Protein AF-A0A0T8VST0-F1 (afdb_monomer)

InterPro domains:
  IPR000914 Solute-binding protein family 5 domain [PF00496] (2-120)

Secondary structure (DSSP, 8-state):
---TT-TTGGG-------PPP--SS-TTHHHHHHHTTS-S-----TTSTTHHHHHHHTTTT--PPPPPS--------TT----TTSS--SHHHHHHHHHHHH-HHHHHHHHHH--HHHHHHHHH-HHHHTT-HHHH--GGGTTTTS------

Mean predicted aligned error: 8.25 Å

Solvent-accessible surface area (backbone atoms only — not comparable to full-atom values): 10015 Å² total; per-residue (Å²): 101,59,56,87,83,43,95,62,37,89,78,56,85,65,58,71,74,86,88,79,91,79,90,69,85,60,61,62,54,37,46,55,32,29,76,71,64,77,31,96,69,53,67,79,44,60,79,38,94,58,30,68,62,52,46,66,78,39,56,94,72,70,75,83,76,80,84,71,98,76,78,80,84,88,80,82,72,72,83,70,81,82,53,91,91,54,96,54,83,49,69,67,52,47,52,52,50,51,54,48,60,64,33,64,67,53,52,49,51,56,63,68,70,55,61,43,47,67,58,33,20,62,70,57,20,75,93,41,16,78,70,43,58,83,61,58,64,61,76,76,71,50,72,74,70,70,76,69,77,81,84,127

Sequence (152 aa):
MKNPHYYDHAKVSIEHVKLAYFNGSDQELTIRNFESGAYSIAGVYPNSSNFAKTKEKYKDNIVYSLQDKTSWYLNFNVNREACNHTTKTTDEQKKSTETAVLNKNFRQAVNFALDRTAHSAQSNGEEAASKTLRNTLVLLHLSKLETRPLEK

Nearest PDB structures (foldseek):
  8qlg-assembly2_B  TM=8.610E-01  e=4.317E-11  Streptococcus pneumoniae
  8a42-assembly1_A  TM=8.176E-01  e=3.611E-06  Streptococcus pneumoniae
  8qlh-assembly1_A-2  TM=5.145E-01  e=2.510E-06  Streptococcus pneumoniae

Radius of gyration: 23.64 Å; Cα contacts (8 Å, |Δi|>4): 90; chains: 1; bounding box: 60×45×54 Å

Organism: Streptococcus pneumoniae (NCBI:txid1313)

Foldseek 3Di:
DQDPPPPPSVPDPDPDDDDDDDDPPQQCPQVVCVVVVVDPDGDQAPPDPCNVVVCVVCVVPDDDDDADPDADDDDQPLPDDDPPPDPQDDPVSVVVVNVLSPDPVSVVVVVVVDPQLVVQCNGPNNVCSVVNPRRRDDCVVCVVVPPDDDDD

pLDDT: mean 86.44, std 14.28, range [39.47, 97.06]

Structure (mmCIF, N/CA/C/O backbone):
data_AF-A0A0T8VST0-F1
#
_entry.id   AF-A0A0T8VST0-F1
#
loop_
_atom_site.group_PDB
_atom_site.id
_atom_site.type_symbol
_atom_site.label_atom_id
_atom_site.label_alt_id
_atom_site.label_comp_id
_atom_site.label_asym_id
_atom_site.label_entity_id
_atom_site.label_seq_id
_atom_site.pdbx_PDB_ins_code
_atom_site.Cartn_x
_atom_site.Cartn_y
_atom_site.Cartn_z
_atom_site.occupancy
_atom_site.B_iso_or_equiv
_atom_site.auth_seq_id
_atom_site.auth_comp_id
_atom_site.auth_asym_id
_atom_site.auth_atom_id
_atom_site.pdbx_PDB_model_num
ATOM 1 N N . MET A 1 1 ? 20.280 12.875 -7.789 1.00 90.75 1 MET A N 1
ATOM 2 C CA . MET A 1 1 ? 21.469 12.922 -8.666 1.00 90.75 1 MET A CA 1
ATOM 3 C C . MET A 1 1 ? 22.505 11.985 -8.078 1.00 90.75 1 MET A C 1
ATOM 5 O O . MET A 1 1 ? 22.523 11.845 -6.856 1.00 90.75 1 MET A O 1
ATOM 9 N N . LYS A 1 2 ? 23.297 11.315 -8.915 1.00 93.00 2 LYS A N 1
ATOM 10 C CA . LYS A 1 2 ? 24.357 10.401 -8.486 1.00 93.00 2 LYS A CA 1
ATOM 11 C C . LYS A 1 2 ? 25.345 11.111 -7.563 1.00 93.00 2 LYS A C 1
ATOM 13 O O . LYS A 1 2 ? 25.706 12.262 -7.792 1.00 93.00 2 LYS A O 1
ATOM 18 N N . ASN A 1 3 ? 25.748 10.420 -6.501 1.00 95.06 3 ASN A N 1
ATOM 19 C CA . ASN A 1 3 ? 26.740 10.919 -5.558 1.00 95.06 3 ASN A CA 1
ATOM 20 C C . ASN A 1 3 ? 28.149 10.514 -6.038 1.00 95.06 3 ASN A C 1
ATOM 22 O O . ASN A 1 3 ? 28.456 9.319 -5.992 1.00 95.06 3 ASN A O 1
ATOM 26 N N . PRO A 1 4 ? 29.015 11.459 -6.455 1.00 94.25 4 PRO A N 1
ATOM 27 C CA . PRO A 1 4 ? 30.364 11.138 -6.926 1.00 94.25 4 PRO A CA 1
ATOM 28 C C . PRO A 1 4 ? 31.286 10.629 -5.807 1.00 94.25 4 PRO A C 1
ATOM 30 O O . PRO A 1 4 ? 32.271 9.958 -6.086 1.00 94.25 4 PRO A O 1
ATOM 33 N N . HIS A 1 5 ? 30.960 10.904 -4.541 1.00 96.56 5 HIS A N 1
ATOM 34 C CA . HIS A 1 5 ? 31.738 10.467 -3.378 1.00 96.56 5 HIS A CA 1
ATOM 35 C C . HIS A 1 5 ? 31.228 9.156 -2.766 1.00 96.56 5 HIS A C 1
ATOM 37 O O . HIS A 1 5 ? 31.702 8.737 -1.711 1.00 96.56 5 HIS A O 1
ATOM 43 N N . TYR A 1 6 ? 30.246 8.500 -3.390 1.00 96.38 6 TYR A N 1
ATOM 44 C CA . TYR A 1 6 ? 29.810 7.184 -2.940 1.00 96.38 6 TYR A CA 1
ATOM 45 C C . TYR A 1 6 ? 30.929 6.155 -3.164 1.00 96.38 6 TYR A C 1
ATOM 47 O O . TYR A 1 6 ? 31.529 6.101 -4.239 1.00 96.38 6 TYR A O 1
ATOM 55 N N . TYR A 1 7 ? 31.208 5.333 -2.148 1.00 96.06 7 TYR A N 1
ATOM 56 C CA . TYR A 1 7 ? 32.355 4.415 -2.152 1.00 96.06 7 TYR A CA 1
ATOM 57 C C . TYR A 1 7 ? 32.333 3.417 -3.325 1.00 96.06 7 TYR A C 1
ATOM 59 O O . TYR A 1 7 ? 33.390 2.988 -3.771 1.00 96.06 7 TYR A O 1
ATOM 67 N N . ASP A 1 8 ? 31.146 3.094 -3.852 1.00 96.38 8 ASP A N 1
ATOM 68 C CA . ASP A 1 8 ? 30.949 2.196 -5.000 1.00 96.38 8 ASP A CA 1
ATOM 69 C C . ASP A 1 8 ? 30.279 2.911 -6.192 1.00 96.38 8 ASP A C 1
ATOM 71 O O . ASP A 1 8 ? 29.500 2.326 -6.944 1.00 96.38 8 ASP A O 1
ATOM 75 N N . HIS A 1 9 ? 30.532 4.217 -6.367 1.00 93.62 9 HIS A N 1
ATOM 76 C CA . HIS A 1 9 ? 29.909 5.036 -7.421 1.00 93.62 9 HIS A CA 1
ATOM 77 C C . HIS A 1 9 ? 30.141 4.497 -8.843 1.00 93.62 9 HIS A C 1
ATOM 79 O O . HIS A 1 9 ? 29.298 4.715 -9.714 1.00 93.62 9 HIS A O 1
ATOM 85 N N . ALA A 1 10 ? 31.243 3.776 -9.079 1.00 94.00 10 ALA A N 1
ATOM 86 C CA . ALA A 1 10 ? 31.551 3.144 -10.362 1.00 94.00 10 ALA A CA 1
ATOM 87 C C . ALA A 1 10 ? 30.514 2.080 -10.770 1.00 94.00 10 ALA A C 1
ATOM 89 O O . ALA A 1 10 ? 30.317 1.845 -11.959 1.00 94.00 10 ALA A O 1
ATOM 90 N N . LYS A 1 11 ? 29.809 1.474 -9.803 1.00 96.12 11 LYS A N 1
ATOM 91 C CA . LYS A 1 11 ? 28.728 0.507 -10.060 1.00 96.12 11 LYS A CA 1
ATOM 92 C C . LYS A 1 11 ? 27.342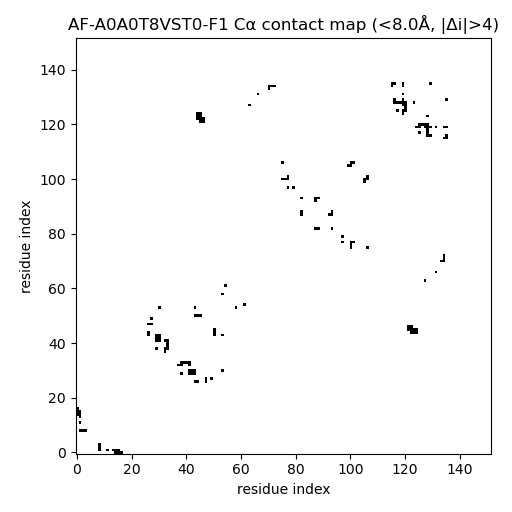 1.142 -10.153 1.00 96.12 11 LYS A C 1
ATOM 94 O O . LYS A 1 11 ? 26.365 0.446 -10.416 1.00 96.12 11 LYS A O 1
ATOM 99 N N . VAL A 1 12 ? 27.229 2.454 -9.953 1.00 95.06 12 VAL A N 1
ATOM 100 C CA . VAL A 1 12 ? 25.959 3.175 -10.080 1.00 95.06 12 VAL A CA 1
ATOM 101 C C . VAL A 1 12 ? 25.814 3.665 -11.520 1.00 95.06 12 VAL A C 1
ATOM 103 O O . VAL A 1 12 ? 26.458 4.633 -11.914 1.00 95.06 12 VAL A O 1
ATOM 106 N N . SER A 1 13 ? 24.959 3.012 -12.310 1.00 95.81 13 SER A N 1
ATOM 107 C CA . SER A 1 13 ? 24.681 3.393 -13.706 1.00 95.81 13 SER A CA 1
ATOM 108 C C . SER A 1 13 ? 23.609 4.480 -13.855 1.00 95.81 13 SER A C 1
ATOM 110 O O . SER A 1 13 ? 23.496 5.094 -14.912 1.00 95.81 13 SER A O 1
ATOM 112 N N . ILE A 1 14 ? 22.815 4.731 -12.809 1.00 94.75 14 ILE A N 1
ATOM 113 C CA . ILE A 1 14 ? 21.733 5.722 -12.825 1.00 94.75 14 ILE A CA 1
ATOM 114 C C . ILE A 1 14 ? 22.277 7.087 -12.396 1.00 94.75 14 ILE A C 1
ATOM 116 O O . ILE A 1 14 ? 22.666 7.281 -11.244 1.00 94.75 14 ILE A O 1
ATOM 120 N N . GLU A 1 15 ? 22.239 8.055 -13.308 1.00 94.75 15 GLU A N 1
ATOM 121 C CA . GLU A 1 15 ? 22.728 9.418 -13.061 1.00 94.75 15 GLU A CA 1
ATOM 122 C C . GLU A 1 15 ? 21.697 10.293 -12.326 1.00 94.75 15 GLU A C 1
ATOM 124 O O . GLU A 1 15 ? 22.015 11.044 -11.394 1.00 94.75 15 GLU A O 1
ATOM 129 N N . HIS A 1 16 ? 20.418 10.162 -12.687 1.00 95.00 16 HIS A N 1
ATOM 130 C CA . HIS A 1 16 ? 19.334 10.957 -12.118 1.00 95.00 16 HIS A CA 1
ATOM 131 C C . HIS A 1 16 ? 18.119 10.094 -11.797 1.00 95.00 16 HIS A C 1
ATOM 133 O O . HIS A 1 16 ? 17.726 9.222 -12.563 1.00 95.00 16 HIS A O 1
ATOM 139 N N . VAL A 1 17 ? 17.492 10.401 -10.664 1.00 95.00 17 VAL A N 1
ATOM 140 C CA . VAL A 1 17 ? 16.187 9.872 -10.276 1.00 95.00 17 VAL A CA 1
ATOM 141 C C . VAL A 1 17 ? 15.279 11.070 -10.066 1.00 95.00 17 VAL A C 1
ATOM 143 O O . VAL A 1 17 ? 15.635 11.992 -9.327 1.00 95.00 17 VAL A O 1
ATOM 146 N N . LYS A 1 18 ? 14.122 11.057 -10.723 1.00 94.50 18 LYS A N 1
ATOM 147 C CA . LYS A 1 18 ? 13.060 12.039 -10.526 1.00 94.50 18 LYS A CA 1
ATOM 148 C C . LYS A 1 18 ? 11.885 11.337 -9.864 1.00 94.50 18 LYS A C 1
ATOM 150 O O . LYS A 1 18 ? 11.340 10.392 -10.422 1.00 94.50 18 LYS A O 1
ATOM 155 N N . LEU A 1 19 ? 11.499 11.814 -8.686 1.00 94.56 19 LEU A N 1
ATOM 156 C CA . LEU A 1 19 ? 10.281 11.372 -8.018 1.00 94.56 19 LEU A CA 1
ATOM 157 C C . LEU A 1 19 ? 9.151 12.317 -8.420 1.00 94.56 19 LEU A C 1
ATOM 159 O O . LEU A 1 19 ? 9.270 13.532 -8.264 1.00 94.56 19 LEU A O 1
ATOM 163 N N . ALA A 1 20 ? 8.080 11.761 -8.977 1.00 93.69 20 ALA A N 1
ATOM 164 C CA . ALA A 1 20 ? 6.874 12.506 -9.302 1.00 93.69 20 ALA A CA 1
ATOM 165 C C . ALA A 1 20 ? 5.847 12.318 -8.184 1.00 93.69 20 ALA A C 1
ATOM 167 O O . ALA A 1 20 ? 5.603 11.197 -7.740 1.00 93.69 20 ALA A O 1
ATOM 168 N N . TYR A 1 21 ? 5.254 13.418 -7.726 1.00 93.75 21 TYR A N 1
ATOM 169 C CA . TYR A 1 21 ? 4.180 13.358 -6.745 1.00 93.75 21 TYR A CA 1
ATOM 170 C C . TYR A 1 21 ? 2.898 12.816 -7.386 1.00 93.75 21 TYR A C 1
ATOM 172 O O . TYR A 1 21 ? 2.508 13.254 -8.469 1.00 93.75 21 TYR A O 1
ATOM 180 N N . PHE A 1 22 ? 2.237 11.893 -6.691 1.00 92.62 22 PHE A N 1
ATOM 181 C CA . PHE A 1 22 ? 0.953 11.331 -7.082 1.00 92.62 22 PHE A CA 1
ATOM 182 C C . PHE A 1 22 ? 0.062 11.170 -5.847 1.00 92.62 22 PHE A C 1
ATOM 184 O O . PHE A 1 22 ? 0.441 10.496 -4.893 1.00 92.62 22 PHE A O 1
ATOM 191 N N . ASN A 1 23 ? -1.115 11.796 -5.861 1.00 92.56 23 ASN A N 1
ATOM 192 C CA . ASN A 1 23 ? -2.063 11.797 -4.740 1.00 92.56 23 ASN A CA 1
ATOM 193 C C . ASN A 1 23 ? -3.196 10.763 -4.882 1.00 92.56 23 ASN A C 1
ATOM 195 O O . ASN A 1 23 ? -4.043 10.679 -3.998 1.00 92.56 23 ASN A O 1
ATOM 199 N N . GLY A 1 24 ? -3.254 10.017 -5.991 1.00 90.56 24 GLY A N 1
ATOM 200 C CA . GLY A 1 24 ? -4.286 9.004 -6.222 1.00 90.56 24 GLY A CA 1
ATOM 201 C C . GLY A 1 24 ? -5.602 9.499 -6.833 1.00 90.56 24 GLY A C 1
ATOM 202 O O . GLY A 1 24 ? -6.466 8.663 -7.080 1.00 90.56 24 GLY A O 1
ATOM 203 N N . SER A 1 25 ? -5.786 10.802 -7.096 1.00 91.50 25 SER A N 1
ATOM 204 C CA . SER A 1 25 ? -7.080 11.317 -7.586 1.00 91.50 25 SER A CA 1
ATOM 205 C C . SER A 1 25 ? -7.372 10.982 -9.053 1.00 91.50 25 SER A C 1
ATOM 207 O O . SER A 1 25 ? -8.532 10.852 -9.425 1.00 91.50 25 SER A O 1
ATOM 209 N N . ASP A 1 26 ? -6.333 10.837 -9.881 1.00 93.25 26 ASP A N 1
ATOM 210 C CA . ASP A 1 26 ? -6.422 10.358 -11.269 1.00 93.25 26 ASP A CA 1
ATOM 211 C C . ASP A 1 26 ? -5.596 9.075 -11.408 1.00 93.25 26 ASP A C 1
ATOM 213 O O . ASP A 1 26 ? -4.391 9.121 -11.649 1.00 93.25 26 ASP A O 1
ATOM 217 N N . GLN A 1 27 ? -6.238 7.920 -11.239 1.00 91.62 27 GLN A N 1
ATOM 218 C CA . GLN A 1 27 ? -5.576 6.613 -11.332 1.00 91.62 27 GLN A CA 1
ATOM 219 C C . GLN A 1 27 ? -4.961 6.338 -12.714 1.00 91.62 27 GLN A C 1
ATOM 221 O O . GLN A 1 27 ? -4.026 5.549 -12.808 1.00 91.62 27 GLN A O 1
ATOM 226 N N . GLU A 1 28 ? -5.430 7.006 -13.772 1.00 93.00 28 GLU A N 1
ATOM 227 C CA . GLU A 1 28 ? -4.920 6.834 -15.137 1.00 93.00 28 GLU A CA 1
ATOM 228 C C . GLU A 1 28 ? -3.701 7.726 -15.426 1.00 93.00 28 GLU A C 1
ATOM 230 O O . GLU A 1 28 ? -3.037 7.575 -16.454 1.00 93.00 28 GLU A O 1
ATOM 235 N N . LEU A 1 29 ? -3.366 8.659 -14.527 1.00 94.62 29 LEU A N 1
ATOM 236 C CA . LEU A 1 29 ? -2.205 9.537 -14.684 1.00 94.62 29 LEU A CA 1
ATOM 237 C C . LEU A 1 29 ? -0.902 8.740 -14.798 1.00 94.62 29 LEU A C 1
ATOM 239 O O . LEU A 1 29 ? -0.030 9.096 -15.592 1.00 94.62 29 LEU A O 1
ATOM 243 N N . THR A 1 30 ? -0.757 7.676 -14.005 1.00 95.12 30 THR A N 1
ATOM 244 C CA . THR A 1 30 ? 0.465 6.865 -13.961 1.00 95.12 30 THR A CA 1
ATOM 245 C C . THR A 1 30 ? 0.710 6.164 -15.289 1.00 95.12 30 THR A C 1
ATOM 247 O O . THR A 1 30 ? 1.808 6.282 -15.833 1.00 95.12 30 THR A O 1
ATOM 250 N N . ILE A 1 31 ? -0.306 5.494 -15.843 1.00 95.56 31 ILE A N 1
ATOM 251 C CA . ILE A 1 31 ? -0.169 4.779 -17.113 1.00 95.56 31 ILE A CA 1
ATOM 252 C C . ILE A 1 31 ? -0.010 5.749 -18.285 1.00 95.56 31 ILE A C 1
ATOM 254 O O . ILE A 1 31 ? 0.873 5.550 -19.112 1.00 95.56 31 ILE A O 1
ATOM 258 N N . ARG A 1 32 ? -0.751 6.864 -18.302 1.00 95.38 32 ARG A N 1
ATOM 259 C CA . ARG A 1 32 ? -0.635 7.897 -19.342 1.00 95.38 32 ARG A CA 1
ATOM 260 C C . ARG A 1 32 ? 0.766 8.514 -19.396 1.00 95.38 32 ARG A C 1
ATOM 262 O O . ARG A 1 32 ? 1.297 8.744 -20.478 1.00 95.38 32 ARG A O 1
ATOM 269 N N . ASN A 1 33 ? 1.381 8.765 -18.239 1.00 96.56 33 ASN A N 1
ATOM 270 C CA . ASN A 1 33 ? 2.749 9.284 -18.170 1.00 96.56 33 ASN A CA 1
ATOM 271 C C . ASN A 1 33 ? 3.806 8.228 -18.507 1.00 96.56 33 ASN A C 1
ATOM 273 O O . ASN A 1 33 ? 4.871 8.571 -19.013 1.00 96.56 33 ASN A O 1
ATOM 277 N N . PHE A 1 34 ? 3.538 6.952 -18.247 1.00 96.62 34 PHE A N 1
ATOM 278 C CA . PHE A 1 34 ? 4.408 5.876 -18.712 1.00 96.62 34 PHE A CA 1
ATOM 279 C C . PHE A 1 34 ? 4.343 5.723 -20.235 1.00 96.62 34 PHE A C 1
ATOM 281 O O . PHE A 1 34 ? 5.376 5.678 -20.895 1.00 96.62 34 PHE A O 1
ATOM 288 N N . GLU A 1 35 ? 3.142 5.747 -20.813 1.00 95.94 35 GLU A N 1
ATOM 289 C CA . GLU A 1 35 ? 2.929 5.661 -22.261 1.00 95.94 35 GLU A CA 1
ATOM 290 C C . GLU A 1 35 ? 3.510 6.848 -23.034 1.00 95.94 35 GLU A C 1
ATOM 292 O O . GLU A 1 35 ? 3.970 6.676 -24.161 1.00 95.94 35 GLU A O 1
ATOM 297 N N . SER A 1 36 ? 3.540 8.041 -22.433 1.00 97.06 36 SER A N 1
ATOM 298 C CA . SER A 1 36 ? 4.197 9.214 -23.021 1.00 97.06 36 SER A CA 1
ATOM 299 C C . SER A 1 36 ? 5.724 9.211 -22.867 1.00 97.06 36 SER A C 1
ATOM 301 O O . SER A 1 36 ? 6.390 10.112 -23.377 1.00 97.06 36 SER A O 1
ATOM 303 N N . GLY A 1 37 ? 6.290 8.232 -22.152 1.00 96.44 37 GLY A N 1
ATOM 304 C CA . GLY A 1 37 ? 7.718 8.149 -21.838 1.00 96.44 37 GLY A CA 1
ATOM 305 C C . GLY A 1 37 ? 8.171 9.066 -20.696 1.00 96.44 37 GLY A C 1
ATOM 306 O O . GLY A 1 37 ? 9.361 9.121 -20.390 1.00 96.44 37 GLY A O 1
ATOM 307 N N . ALA A 1 38 ? 7.251 9.779 -20.038 1.00 96.25 38 ALA A N 1
ATOM 308 C CA . ALA A 1 38 ? 7.572 10.625 -18.891 1.00 96.25 38 ALA A CA 1
ATOM 309 C C . ALA A 1 38 ? 7.940 9.808 -17.640 1.00 96.25 38 ALA A C 1
ATOM 311 O O . ALA A 1 38 ? 8.746 10.273 -16.829 1.00 96.25 38 ALA A O 1
ATOM 312 N N . TYR A 1 39 ? 7.364 8.612 -17.472 1.00 96.38 39 TYR A N 1
ATOM 313 C CA . TYR A 1 39 ? 7.686 7.672 -16.395 1.00 96.38 39 TYR A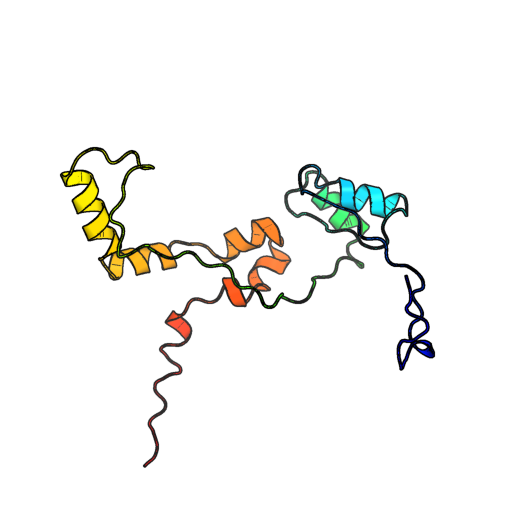 CA 1
ATOM 314 C C . TYR A 1 39 ? 8.348 6.406 -16.936 1.00 96.38 39 TYR A C 1
ATOM 316 O O . TYR A 1 39 ? 7.937 5.864 -17.954 1.00 96.38 39 TYR A O 1
ATOM 324 N N . SER A 1 40 ? 9.324 5.881 -16.194 1.00 95.06 40 SER A N 1
ATOM 325 C CA . SER A 1 40 ? 9.941 4.577 -16.484 1.00 95.06 40 SER A CA 1
ATOM 326 C C . SER A 1 40 ? 9.197 3.401 -15.836 1.00 95.06 40 SER A C 1
ATOM 328 O O . SER A 1 40 ? 9.493 2.251 -16.138 1.00 95.06 40 SER A O 1
ATOM 330 N N . ILE A 1 41 ? 8.249 3.678 -14.933 1.00 93.75 41 ILE A N 1
ATOM 331 C CA . ILE A 1 41 ? 7.384 2.698 -14.265 1.00 93.75 41 ILE A CA 1
ATOM 332 C C . ILE A 1 41 ? 6.028 3.343 -13.947 1.00 93.75 41 ILE A C 1
ATOM 334 O O . ILE A 1 41 ? 5.975 4.520 -13.590 1.00 93.75 41 ILE A O 1
ATOM 338 N N . ALA A 1 42 ? 4.940 2.579 -14.044 1.00 94.19 42 ALA A N 1
ATOM 339 C CA . ALA A 1 42 ? 3.602 3.012 -13.649 1.00 94.19 42 ALA A CA 1
ATOM 340 C C . ALA A 1 42 ? 2.972 2.033 -12.660 1.00 94.19 42 ALA A C 1
ATOM 342 O O . ALA A 1 42 ? 3.014 0.821 -12.859 1.00 94.19 42 ALA A O 1
ATOM 343 N N . GLY A 1 43 ? 2.332 2.575 -11.622 1.00 91.75 43 GLY A N 1
ATOM 344 C CA . GLY A 1 43 ? 1.345 1.818 -10.859 1.00 91.75 43 GLY A CA 1
ATOM 345 C C . GLY A 1 43 ? 0.105 1.576 -11.719 1.00 91.75 43 GLY A C 1
ATOM 346 O O . GLY A 1 43 ? -0.361 2.499 -12.387 1.00 91.75 43 GLY A O 1
ATOM 347 N N . VAL A 1 44 ? -0.416 0.351 -11.698 1.00 91.62 44 VAL A N 1
ATOM 348 C CA . VAL A 1 44 ? -1.645 -0.043 -12.396 1.00 91.62 44 VAL A CA 1
ATOM 349 C C . VAL A 1 44 ? -2.703 -0.352 -11.340 1.00 91.62 44 VAL A C 1
ATOM 351 O O . VAL A 1 44 ? -2.464 -1.171 -10.455 1.00 91.62 44 VAL A O 1
ATOM 354 N N . TYR A 1 45 ? -3.854 0.317 -11.416 1.00 91.69 45 TYR A N 1
ATOM 355 C CA . TYR A 1 45 ? -4.875 0.271 -10.369 1.00 91.69 45 TYR A CA 1
ATOM 356 C C . TYR A 1 45 ? -6.052 -0.625 -10.781 1.00 91.69 45 TYR A C 1
ATOM 358 O O . TYR A 1 45 ? -6.720 -0.308 -11.759 1.00 91.69 45 TYR A O 1
ATOM 366 N N . PRO A 1 46 ? -6.357 -1.702 -10.034 1.00 91.06 46 PRO A N 1
ATOM 367 C CA . PRO A 1 46 ? -7.454 -2.629 -10.345 1.00 91.06 46 PRO A CA 1
ATOM 368 C C . PRO A 1 46 ? -8.838 -1.980 -10.454 1.00 91.06 46 PRO A C 1
ATOM 370 O O . PRO A 1 46 ? -9.684 -2.462 -11.200 1.00 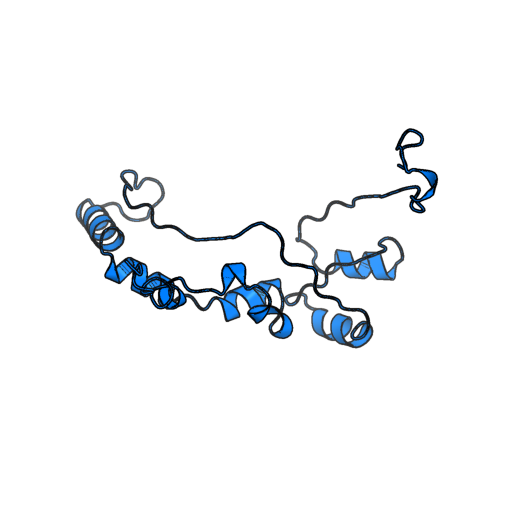91.06 46 PRO A O 1
ATOM 373 N N . ASN A 1 47 ? -9.060 -0.883 -9.726 1.00 88.62 47 ASN A N 1
ATOM 37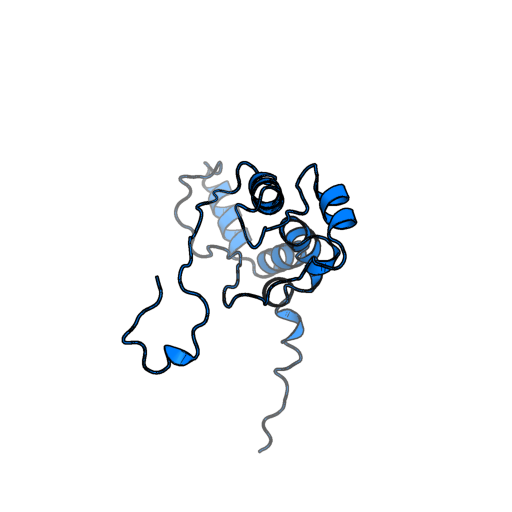4 C CA . ASN A 1 47 ? -10.336 -0.161 -9.710 1.00 88.62 47 ASN A CA 1
ATOM 375 C C . ASN A 1 47 ? -10.423 0.936 -10.781 1.00 88.62 47 ASN A C 1
ATOM 377 O O . ASN A 1 47 ? -11.411 1.670 -10.817 1.00 88.62 47 ASN A O 1
ATOM 381 N N . SER A 1 48 ? -9.392 1.091 -11.614 1.00 90.62 48 SER A N 1
ATOM 382 C CA . SER A 1 48 ? -9.385 2.113 -12.651 1.00 90.62 48 SER A CA 1
ATOM 383 C C . SER A 1 48 ? -10.277 1.694 -13.818 1.00 90.62 48 SER A C 1
ATOM 385 O O . SER A 1 48 ? -10.399 0.511 -14.148 1.00 90.62 48 SER A O 1
ATOM 387 N N . SER A 1 49 ? -10.910 2.666 -14.474 1.00 91.00 49 SER A N 1
ATOM 388 C CA . SER A 1 49 ? -11.831 2.389 -15.583 1.00 91.00 49 SER A CA 1
ATOM 389 C C . SER A 1 49 ? -11.135 1.744 -16.785 1.00 91.00 49 SER A C 1
ATOM 391 O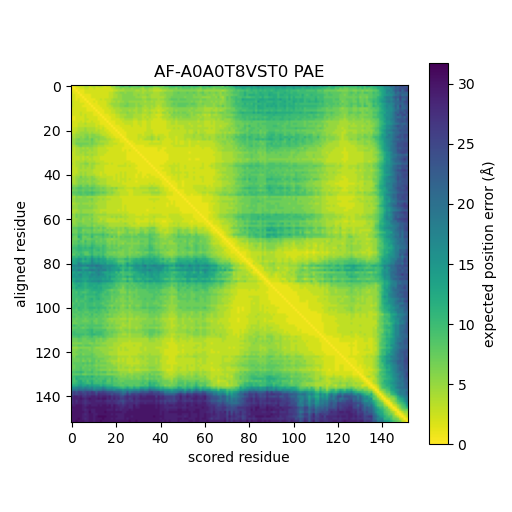 O . SER A 1 49 ? -11.785 1.045 -17.563 1.00 91.00 49 SER A O 1
ATOM 393 N N . ASN A 1 50 ? -9.821 1.938 -16.932 1.00 92.06 50 ASN A N 1
ATOM 394 C CA . ASN A 1 50 ? -9.036 1.383 -18.027 1.00 92.06 50 ASN A CA 1
ATOM 395 C C . ASN A 1 50 ? -8.236 0.125 -17.641 1.00 92.06 50 ASN A C 1
ATOM 397 O O . ASN A 1 50 ? -7.484 -0.392 -18.471 1.00 92.06 50 ASN A O 1
ATOM 401 N N . PHE A 1 51 ? -8.391 -0.393 -16.414 1.00 93.00 51 PHE A N 1
ATOM 402 C CA . PHE A 1 51 ? -7.579 -1.498 -15.896 1.00 93.00 51 PHE A CA 1
ATOM 403 C C . PHE A 1 51 ? -7.543 -2.709 -16.833 1.00 93.00 51 PHE A C 1
ATOM 405 O O . PHE A 1 51 ? -6.465 -3.220 -17.122 1.00 93.00 51 PHE A O 1
ATOM 412 N N . ALA A 1 52 ? -8.695 -3.139 -17.358 1.00 93.94 52 ALA A N 1
ATOM 413 C CA . ALA A 1 52 ? -8.777 -4.303 -18.242 1.00 93.94 52 ALA A CA 1
ATOM 414 C C . ALA A 1 52 ? -7.921 -4.142 -19.511 1.00 93.94 52 ALA A C 1
ATOM 416 O O . ALA A 1 52 ? -7.162 -5.046 -19.861 1.00 93.94 52 ALA A O 1
ATOM 417 N N . LYS A 1 53 ? -7.980 -2.968 -20.156 1.00 95.38 53 LYS A N 1
ATOM 418 C CA . LYS A 1 53 ? -7.194 -2.681 -21.366 1.00 95.38 53 LYS A CA 1
ATOM 419 C C . LYS A 1 53 ? -5.705 -2.577 -21.052 1.00 95.38 53 LYS A C 1
ATOM 421 O O . LYS A 1 53 ? -4.882 -3.123 -21.781 1.00 95.38 53 LYS A O 1
ATOM 426 N N . THR A 1 54 ? -5.358 -1.915 -19.948 1.00 94.75 54 THR A N 1
ATOM 427 C CA . THR A 1 54 ? -3.972 -1.821 -19.471 1.00 94.75 54 THR A CA 1
ATOM 428 C C . THR A 1 54 ? -3.406 -3.208 -19.165 1.00 94.75 54 THR A C 1
ATOM 430 O O . THR A 1 54 ? -2.297 -3.525 -19.594 1.00 94.75 54 THR A O 1
ATOM 433 N N . LYS A 1 55 ? -4.181 -4.060 -18.481 1.00 93.44 55 LYS A N 1
ATOM 434 C CA . LYS A 1 55 ? -3.794 -5.434 -18.151 1.00 93.44 55 LYS A CA 1
ATOM 435 C C . LYS A 1 55 ? -3.542 -6.264 -19.403 1.00 93.44 55 LYS A C 1
ATOM 437 O O . LYS A 1 55 ? -2.542 -6.964 -19.454 1.00 93.44 55 LYS A O 1
ATOM 442 N N . GLU A 1 56 ? -4.409 -6.173 -20.407 1.00 95.81 56 GLU A N 1
ATOM 443 C CA . GLU A 1 56 ? -4.241 -6.896 -21.671 1.00 95.81 56 GLU A CA 1
ATOM 444 C C . GLU A 1 56 ? -2.993 -6.434 -22.437 1.00 95.81 56 GLU A C 1
ATOM 446 O O . GLU A 1 56 ? -2.165 -7.258 -22.828 1.00 95.81 56 GLU A O 1
ATOM 451 N N . LYS A 1 57 ? -2.827 -5.115 -22.599 1.00 96.69 57 LYS A N 1
ATOM 452 C CA . LYS A 1 57 ? -1.723 -4.513 -23.359 1.00 96.69 57 LYS A CA 1
ATOM 453 C C . LYS A 1 57 ? -0.349 -4.808 -22.753 1.00 96.69 57 LYS A C 1
ATOM 455 O O . LYS A 1 57 ? 0.610 -4.997 -23.494 1.00 96.69 57 LYS A O 1
ATOM 460 N N . TYR A 1 58 ? -0.255 -4.837 -21.424 1.00 95.50 58 TYR A N 1
ATOM 461 C CA . TYR A 1 58 ? 1.009 -4.967 -20.690 1.00 95.50 58 TYR A CA 1
ATOM 462 C C . TYR A 1 58 ? 1.133 -6.276 -19.906 1.00 95.50 58 TYR A C 1
ATOM 464 O O . TYR A 1 58 ? 1.951 -6.359 -18.992 1.00 95.50 58 TYR A O 1
ATOM 472 N N . LYS A 1 59 ? 0.341 -7.302 -20.238 1.00 92.94 59 LYS A N 1
ATOM 473 C CA . LYS A 1 59 ? 0.242 -8.559 -19.475 1.00 92.94 59 LYS A CA 1
ATOM 474 C C . LYS A 1 59 ? 1.596 -9.194 -19.128 1.00 92.94 59 LYS A C 1
ATOM 476 O O . LYS A 1 59 ? 1.771 -9.665 -18.011 1.00 92.94 59 LYS A O 1
ATOM 481 N N . ASP A 1 60 ? 2.556 -9.142 -20.052 1.00 94.88 60 ASP A N 1
ATOM 482 C CA . ASP A 1 60 ? 3.875 -9.772 -19.907 1.00 94.88 60 ASP A CA 1
ATOM 483 C C . ASP A 1 60 ? 4.869 -8.889 -19.121 1.00 94.88 60 ASP A C 1
ATOM 485 O O . ASP A 1 60 ? 5.978 -9.312 -18.799 1.00 94.88 60 ASP A O 1
ATOM 489 N N . ASN A 1 61 ? 4.474 -7.655 -18.791 1.00 94.38 61 ASN A N 1
ATOM 490 C CA . ASN A 1 61 ? 5.290 -6.649 -18.109 1.00 94.38 61 ASN A CA 1
ATOM 491 C C . ASN A 1 61 ? 4.715 -6.216 -16.752 1.00 94.38 61 ASN A C 1
ATOM 493 O O . ASN A 1 61 ? 5.369 -5.459 -16.031 1.00 94.38 61 ASN A O 1
ATOM 497 N N . ILE A 1 62 ? 3.515 -6.672 -16.385 1.00 91.56 62 ILE A N 1
ATOM 498 C CA . ILE A 1 62 ? 2.940 -6.400 -15.067 1.00 91.56 62 ILE A CA 1
ATOM 499 C C . ILE A 1 62 ? 3.621 -7.297 -14.038 1.00 91.56 62 ILE A C 1
ATOM 501 O O . ILE A 1 62 ? 3.549 -8.523 -14.094 1.00 91.56 62 ILE A O 1
ATOM 505 N N . VAL A 1 63 ? 4.265 -6.660 -13.065 1.00 90.94 63 VAL A N 1
ATOM 506 C CA . VAL A 1 63 ? 4.949 -7.330 -11.959 1.00 90.94 63 VAL A CA 1
ATOM 507 C C . VAL A 1 63 ? 4.330 -6.928 -10.628 1.00 90.94 63 VAL A C 1
ATOM 509 O O . VAL A 1 63 ? 3.898 -5.791 -10.438 1.00 90.94 63 VAL A O 1
ATOM 512 N N . TYR A 1 64 ? 4.329 -7.860 -9.678 1.00 87.00 64 TYR A N 1
ATOM 513 C CA . TYR A 1 64 ? 3.949 -7.581 -8.298 1.00 87.00 64 TYR A CA 1
ATOM 514 C C . TYR A 1 64 ? 5.189 -7.213 -7.492 1.00 87.00 64 TYR A C 1
ATOM 516 O O . TYR A 1 64 ? 6.164 -7.967 -7.460 1.00 87.00 64 TYR A O 1
ATOM 524 N N . SER A 1 65 ? 5.154 -6.056 -6.834 1.00 84.56 65 SER A N 1
ATOM 525 C CA . SER A 1 65 ? 6.233 -5.641 -5.943 1.00 84.56 65 SER A CA 1
ATOM 526 C C . SER A 1 65 ? 6.325 -6.559 -4.725 1.00 84.56 65 SER A C 1
ATOM 528 O O . SER A 1 65 ? 5.344 -7.173 -4.299 1.00 84.56 65 SER A O 1
ATOM 530 N N . LEU A 1 66 ? 7.511 -6.610 -4.122 1.00 85.81 66 LEU A N 1
ATOM 531 C CA . LEU A 1 66 ? 7.689 -7.246 -2.820 1.00 85.81 66 LEU A CA 1
ATOM 532 C C . LEU A 1 66 ? 6.764 -6.600 -1.779 1.00 85.81 66 LEU A C 1
ATOM 534 O O . LEU A 1 66 ? 6.488 -5.400 -1.839 1.00 85.81 66 LEU A O 1
ATOM 538 N N . GLN A 1 67 ? 6.306 -7.397 -0.812 1.00 83.19 67 GLN A N 1
ATOM 539 C CA . GLN A 1 67 ? 5.576 -6.863 0.336 1.00 83.19 67 GLN A CA 1
ATOM 540 C C . GLN A 1 67 ? 6.478 -5.916 1.129 1.00 83.19 67 GLN A C 1
ATOM 542 O O . GLN A 1 67 ? 7.624 -6.248 1.443 1.00 83.19 67 GLN A O 1
ATOM 547 N N . ASP A 1 68 ? 5.929 -4.764 1.496 1.00 81.44 68 ASP A N 1
ATOM 548 C CA . ASP A 1 68 ? 6.594 -3.837 2.401 1.00 81.44 68 ASP A CA 1
ATOM 549 C C . ASP A 1 68 ? 6.670 -4.408 3.838 1.00 81.44 68 ASP A C 1
ATOM 551 O O . ASP A 1 68 ? 6.037 -5.408 4.195 1.00 81.44 68 ASP A O 1
ATOM 555 N N . LYS A 1 69 ? 7.481 -3.770 4.684 1.00 85.06 69 LYS A N 1
ATOM 556 C CA . LYS A 1 69 ? 7.665 -4.095 6.104 1.00 85.06 69 LYS A CA 1
ATOM 557 C C . LYS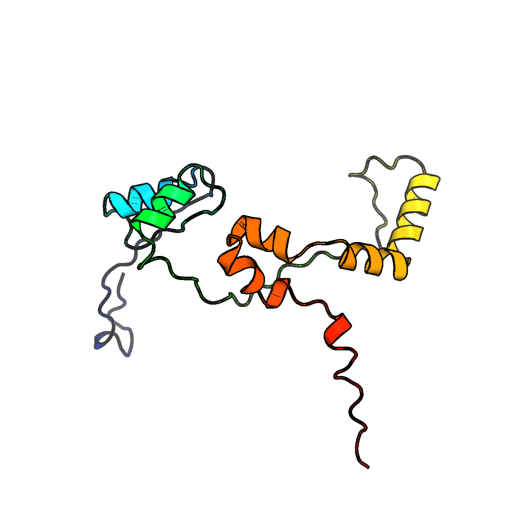 A 1 69 ? 6.519 -3.581 6.988 1.00 85.06 69 LYS A C 1
ATOM 559 O O . LYS A 1 69 ? 6.504 -3.878 8.181 1.00 85.06 69 LYS A O 1
ATOM 564 N N . THR A 1 70 ? 5.561 -2.851 6.420 1.00 83.75 70 THR A N 1
ATOM 565 C CA . THR A 1 70 ? 4.412 -2.264 7.122 1.00 83.75 70 THR A CA 1
ATOM 566 C C . THR A 1 70 ? 3.241 -3.250 7.209 1.00 83.75 70 THR A C 1
ATOM 568 O O . THR A 1 70 ? 2.966 -3.991 6.268 1.00 83.75 70 THR A O 1
ATOM 571 N N . SER A 1 71 ? 2.527 -3.272 8.338 1.00 80.50 71 SER A N 1
ATOM 572 C CA . SER A 1 71 ? 1.284 -4.041 8.517 1.00 80.50 71 SER A CA 1
ATOM 573 C C . SER A 1 71 ? 0.170 -3.108 8.968 1.00 80.50 71 SER A C 1
ATOM 575 O O . SER A 1 71 ? 0.383 -2.275 9.848 1.00 80.50 71 SER A O 1
ATOM 577 N N . TRP A 1 72 ? -1.010 -3.257 8.373 1.00 80.69 72 TRP A N 1
ATOM 578 C CA . TRP A 1 72 ? -2.177 -2.438 8.689 1.00 80.69 72 TRP A CA 1
ATOM 579 C C . TRP A 1 72 ? -3.173 -3.274 9.482 1.00 80.69 72 TRP A C 1
ATOM 581 O O . TRP A 1 72 ? -3.520 -4.382 9.078 1.00 80.69 72 TRP A O 1
ATOM 591 N N . TYR A 1 73 ? -3.628 -2.754 10.618 1.00 80.81 73 TYR A N 1
ATOM 592 C CA . TYR A 1 73 ? -4.556 -3.455 11.497 1.00 80.81 73 TYR A CA 1
ATOM 593 C C . TYR A 1 73 ? -5.595 -2.499 12.077 1.00 80.81 73 TYR A C 1
ATOM 595 O O . TYR A 1 73 ? -5.366 -1.298 12.213 1.00 80.81 73 TYR A O 1
ATOM 603 N N . LEU A 1 74 ? -6.739 -3.063 12.451 1.00 82.00 74 LEU A N 1
ATOM 604 C CA . LEU A 1 74 ? -7.763 -2.389 13.236 1.00 82.00 74 LEU A CA 1
ATOM 605 C C . LEU A 1 74 ? -7.663 -2.875 14.679 1.00 82.00 74 LEU A C 1
ATOM 607 O O . LEU A 1 74 ? -7.501 -4.070 14.922 1.00 82.00 74 LEU A O 1
ATOM 611 N N . ASN A 1 75 ? -7.794 -1.956 15.630 1.00 87.62 75 ASN A N 1
ATOM 612 C CA . ASN A 1 75 ? -7.879 -2.283 17.047 1.00 87.62 75 ASN A CA 1
ATOM 613 C C . ASN A 1 75 ? -9.138 -1.696 17.663 1.00 87.62 75 ASN A C 1
ATOM 615 O O . ASN A 1 75 ? -9.588 -0.606 17.309 1.00 87.62 75 ASN A O 1
ATOM 619 N N . PHE A 1 76 ? -9.660 -2.411 18.652 1.00 90.25 76 PHE A N 1
ATOM 620 C CA . PHE A 1 76 ? -10.679 -1.882 19.538 1.00 90.25 76 PHE A CA 1
ATOM 621 C C . PHE A 1 76 ? -10.026 -0.992 20.594 1.00 90.25 76 PHE A C 1
ATOM 623 O O . PHE A 1 76 ? -9.109 -1.429 21.289 1.00 90.25 76 PHE A O 1
ATOM 630 N N . ASN A 1 77 ? -10.528 0.232 20.755 1.00 90.00 77 ASN A N 1
ATOM 631 C CA . ASN A 1 77 ? -10.197 1.039 21.923 1.00 90.00 77 ASN A CA 1
ATOM 632 C C . ASN A 1 77 ? -10.988 0.512 23.127 1.00 90.00 77 ASN A C 1
ATOM 634 O O . ASN A 1 77 ? -12.148 0.873 23.315 1.00 90.00 77 ASN A O 1
ATOM 638 N N . VAL A 1 78 ? -10.361 -0.368 23.907 1.00 90.56 78 VAL A N 1
ATOM 639 C CA . VAL A 1 78 ? -10.982 -1.016 25.071 1.00 90.56 78 VAL A CA 1
ATOM 640 C C . VAL A 1 78 ? -11.126 -0.101 26.287 1.00 90.56 78 VAL A C 1
ATOM 642 O O . VAL A 1 78 ? -11.879 -0.444 27.186 1.00 90.56 78 VAL A O 1
ATOM 645 N N . ASN A 1 79 ? -10.458 1.056 26.297 1.00 89.00 79 ASN A N 1
ATOM 646 C CA . ASN A 1 79 ? -10.556 2.057 27.361 1.00 89.00 79 ASN A CA 1
ATOM 647 C C . ASN A 1 79 ? -11.151 3.367 26.823 1.00 89.00 79 ASN A C 1
ATOM 649 O O . ASN A 1 79 ? -10.609 4.458 27.008 1.00 89.00 79 ASN A O 1
ATOM 653 N N . ARG A 1 80 ? -12.226 3.260 26.036 1.00 86.38 80 ARG A N 1
ATOM 654 C CA . ARG A 1 80 ? -12.869 4.427 25.433 1.00 86.38 80 ARG A CA 1
ATOM 655 C C . ARG A 1 80 ? -13.735 5.155 26.462 1.00 86.38 80 ARG A C 1
ATOM 657 O O . ARG A 1 80 ? -14.835 4.708 26.753 1.00 86.38 80 ARG A O 1
ATOM 664 N N . GLU A 1 81 ? -13.292 6.336 26.879 1.00 83.38 81 GLU A N 1
ATOM 665 C CA . GLU A 1 81 ? -14.058 7.207 27.788 1.00 83.38 81 GLU A CA 1
ATOM 666 C C . GLU A 1 81 ? -14.837 8.304 27.035 1.00 83.38 81 GLU A C 1
ATOM 668 O O . GLU A 1 81 ? -15.988 8.605 27.344 1.00 83.38 81 GLU A O 1
ATOM 673 N N . ALA A 1 82 ? -14.248 8.877 25.979 1.00 85.06 82 ALA A N 1
ATOM 674 C CA . ALA A 1 82 ? -14.856 9.982 25.237 1.00 85.06 82 ALA A CA 1
ATOM 675 C C . ALA A 1 82 ? -15.804 9.518 24.109 1.00 85.06 82 ALA A C 1
ATOM 677 O O . ALA A 1 82 ? -15.446 8.720 23.231 1.00 85.06 82 ALA A O 1
ATOM 678 N N . CYS A 1 83 ? -17.005 10.104 24.056 1.00 85.62 83 CYS A N 1
ATOM 679 C CA . CYS A 1 83 ? -18.029 9.824 23.034 1.00 85.62 83 CYS A CA 1
ATOM 680 C C . CYS A 1 83 ? -18.354 11.023 22.119 1.00 85.62 83 CYS A C 1
ATOM 682 O O . CYS A 1 83 ? -19.320 10.971 21.363 1.00 85.62 83 CYS A O 1
ATOM 684 N N . ASN A 1 84 ? -17.503 12.055 22.121 1.00 87.19 84 ASN A N 1
ATOM 685 C CA . ASN A 1 84 ? -17.735 13.354 21.464 1.00 87.19 84 ASN A CA 1
ATOM 686 C C . ASN A 1 84 ? -17.899 13.286 19.932 1.00 87.19 84 ASN A C 1
ATOM 688 O O . ASN A 1 84 ? -18.475 14.187 19.335 1.00 87.19 84 ASN A O 1
ATOM 692 N N . HIS A 1 85 ? -17.407 12.218 19.295 1.00 88.38 85 HIS A N 1
ATOM 693 C CA . HIS A 1 85 ? -17.509 11.981 17.847 1.00 88.38 85 HIS A CA 1
ATOM 694 C C . HIS A 1 85 ? -18.364 10.751 17.529 1.00 88.38 85 HIS A C 1
ATOM 696 O O . HIS A 1 85 ? -18.028 9.945 16.664 1.00 88.38 85 HIS A O 1
ATOM 702 N N . THR A 1 86 ? -19.438 10.547 18.288 1.00 87.75 86 THR A N 1
ATOM 703 C CA . THR A 1 86 ? -20.359 9.428 18.084 1.00 87.75 86 THR A CA 1
ATOM 704 C C . THR A 1 86 ? -21.797 9.925 18.095 1.00 87.75 86 THR A C 1
ATOM 706 O O . THR A 1 86 ? -22.103 10.948 18.696 1.00 87.75 86 THR A O 1
ATOM 709 N N . THR A 1 87 ? -22.702 9.163 17.485 1.00 90.56 87 THR A N 1
ATOM 710 C CA . THR A 1 87 ? -24.151 9.389 17.601 1.00 90.56 87 THR A CA 1
ATOM 711 C C . THR A 1 87 ? -24.727 8.868 18.926 1.00 90.56 87 THR A C 1
ATOM 713 O O . THR A 1 87 ? -25.941 8.878 19.111 1.00 90.56 87 THR A O 1
ATOM 716 N N . LYS A 1 88 ? -23.880 8.370 19.842 1.00 89.62 88 LYS A N 1
ATOM 717 C CA . LYS A 1 88 ? -24.286 7.815 21.138 1.00 89.62 88 LYS A CA 1
ATOM 718 C C . LYS A 1 88 ? -24.388 8.954 22.152 1.00 89.62 88 LYS A C 1
ATOM 720 O O . LYS A 1 88 ? -23.373 9.449 22.636 1.00 89.62 88 LYS A O 1
ATOM 725 N N . THR A 1 89 ? -25.611 9.382 22.446 1.00 89.12 89 THR A N 1
ATOM 726 C CA . THR A 1 89 ? -25.882 10.560 23.286 1.00 89.12 89 THR A CA 1
ATOM 727 C C . THR A 1 89 ? -26.267 10.190 24.716 1.00 89.12 89 THR A C 1
ATOM 729 O O . THR A 1 89 ? -25.907 10.910 25.645 1.00 89.12 89 THR A O 1
ATOM 732 N N . THR A 1 90 ? -26.933 9.049 24.904 1.00 92.94 90 THR A N 1
ATOM 733 C CA . THR A 1 90 ? -27.417 8.578 26.216 1.00 92.94 90 THR A CA 1
ATOM 734 C C . THR A 1 90 ? -26.379 7.728 26.942 1.00 92.94 90 THR A C 1
ATOM 736 O O . THR A 1 90 ? -25.532 7.087 26.312 1.00 92.94 90 THR A O 1
ATOM 739 N N . ASP A 1 91 ? -26.443 7.694 28.270 1.00 92.38 91 ASP A N 1
ATOM 740 C CA . ASP A 1 91 ? -25.506 6.911 29.080 1.00 92.38 91 ASP A CA 1
ATOM 741 C C . ASP A 1 91 ? -25.718 5.404 28.895 1.00 92.38 91 ASP A C 1
ATOM 743 O O . ASP A 1 91 ? -24.752 4.641 28.857 1.00 92.38 91 ASP A O 1
ATOM 747 N N . GLU A 1 92 ? -26.952 4.973 28.634 1.00 94.62 92 GLU A N 1
ATOM 748 C CA . GLU A 1 92 ? -27.277 3.592 28.282 1.00 94.62 92 GLU A CA 1
ATOM 749 C C . GLU A 1 92 ? -26.588 3.167 26.978 1.00 94.62 92 GLU A C 1
ATOM 751 O O . GLU A 1 92 ? -25.993 2.089 26.904 1.00 94.62 92 GLU A O 1
ATOM 756 N N . GLN A 1 93 ? -26.611 4.018 25.946 1.00 92.69 93 GLN A N 1
ATOM 757 C CA . GLN A 1 93 ? -25.929 3.749 24.676 1.00 92.69 93 GLN A CA 1
ATOM 758 C C . GLN A 1 93 ? -24.405 3.682 24.837 1.00 92.69 93 GLN A C 1
ATOM 760 O O . GLN A 1 93 ? -23.757 2.832 24.213 1.00 92.69 93 GLN A O 1
ATOM 765 N N . LYS A 1 94 ? -23.829 4.565 25.662 1.00 91.62 94 LYS A N 1
ATOM 766 C CA . LYS A 1 94 ? -22.389 4.570 25.965 1.00 91.62 94 LYS A CA 1
ATOM 767 C C . LYS A 1 94 ? -21.992 3.285 26.694 1.00 91.62 94 LYS A C 1
ATOM 769 O O . LYS A 1 94 ? -21.117 2.567 26.214 1.00 91.62 94 LYS A O 1
ATOM 774 N N . LYS A 1 95 ? -22.715 2.926 27.759 1.00 91.88 95 LYS A N 1
ATOM 775 C CA . LYS A 1 95 ? -22.483 1.708 28.552 1.00 91.88 95 LYS A CA 1
ATOM 776 C C . LYS A 1 95 ? -22.678 0.424 27.744 1.00 91.88 95 LYS A C 1
ATOM 778 O O . LYS A 1 95 ? -21.913 -0.530 27.884 1.00 91.88 95 LYS A O 1
ATOM 783 N N . SER A 1 96 ? -23.675 0.394 26.859 1.00 93.12 96 SER A N 1
ATOM 784 C CA . SER A 1 96 ? -23.884 -0.717 25.923 1.00 93.12 96 SER A CA 1
ATOM 785 C C . SER A 1 96 ? -22.687 -0.890 24.979 1.00 93.12 96 SER A C 1
ATOM 787 O O . SER A 1 96 ? -22.201 -2.006 24.790 1.00 93.12 96 SER A O 1
ATOM 789 N N . THR A 1 97 ? -22.159 0.216 24.444 1.00 91.94 97 THR A N 1
ATOM 790 C CA . THR A 1 97 ? -20.979 0.201 23.565 1.00 91.94 97 THR A CA 1
ATOM 791 C C . THR A 1 97 ? -19.735 -0.289 24.308 1.00 91.94 97 THR A C 1
ATOM 793 O O . THR A 1 97 ? -19.022 -1.150 23.797 1.00 91.94 97 THR A O 1
ATOM 796 N N . GLU A 1 98 ? -19.496 0.212 25.520 1.00 92.25 98 GLU A N 1
ATOM 797 C CA . GLU A 1 98 ? -18.400 -0.227 26.389 1.00 92.25 98 GLU A CA 1
ATOM 798 C C . GLU A 1 98 ? -18.474 -1.735 26.665 1.00 92.25 98 GLU A C 1
ATOM 800 O O . GLU A 1 98 ? -17.510 -2.467 26.433 1.00 92.25 98 GLU A O 1
ATOM 805 N N . THR A 1 99 ? -19.655 -2.223 27.053 1.00 94.31 99 THR A N 1
ATOM 806 C CA . THR A 1 99 ? -19.896 -3.648 27.323 1.00 94.31 99 THR A CA 1
ATOM 807 C C . THR A 1 99 ? -19.588 -4.513 26.096 1.00 94.31 99 THR A C 1
ATOM 809 O O . THR A 1 99 ? -18.923 -5.545 26.212 1.00 94.31 99 THR A O 1
ATOM 812 N N . ALA A 1 100 ? -20.028 -4.093 24.905 1.00 93.69 100 ALA A N 1
ATOM 813 C CA . ALA A 1 100 ? -19.749 -4.812 23.663 1.00 93.69 100 ALA A CA 1
ATOM 814 C C . ALA A 1 100 ? -18.247 -4.829 23.338 1.00 93.69 100 ALA A C 1
ATOM 816 O O . ALA A 1 100 ? -17.689 -5.886 23.047 1.00 93.69 100 ALA A O 1
ATOM 817 N N . VAL A 1 101 ? -17.570 -3.682 23.436 1.00 92.62 101 VAL A N 1
ATOM 818 C CA . VAL A 1 101 ? -16.135 -3.570 23.141 1.00 92.62 101 VAL A CA 1
ATOM 819 C C . VAL A 1 101 ? -15.288 -4.396 24.112 1.00 92.62 101 VAL A C 1
ATOM 821 O O . VAL A 1 101 ? -14.319 -5.022 23.674 1.00 92.62 101 VAL A O 1
ATOM 824 N N . LEU A 1 102 ? -15.650 -4.462 25.398 1.00 93.44 102 LEU A N 1
ATOM 825 C CA . LEU A 1 102 ? -14.956 -5.273 26.405 1.00 93.44 102 LEU A CA 1
ATOM 826 C C . LEU A 1 102 ? -15.210 -6.782 26.246 1.00 93.44 102 LEU A C 1
ATOM 828 O O . LEU A 1 102 ? -14.366 -7.591 26.649 1.00 93.44 102 LEU A O 1
ATOM 832 N N . ASN A 1 103 ? -16.280 -7.188 25.560 1.00 95.12 103 ASN A N 1
ATOM 833 C CA . ASN A 1 103 ? -16.574 -8.592 25.286 1.00 95.12 103 ASN A CA 1
ATOM 834 C C . ASN A 1 103 ? -15.580 -9.205 24.272 1.00 95.12 103 ASN A C 1
ATOM 836 O O . ASN A 1 103 ? -15.530 -8.840 23.096 1.00 95.12 103 ASN A O 1
ATOM 840 N N . LYS A 1 104 ? -14.791 -10.194 24.717 1.00 92.44 104 LYS A N 1
ATOM 841 C CA . LYS A 1 104 ? -13.799 -10.889 23.875 1.00 92.44 104 LYS A CA 1
ATOM 842 C C . LYS A 1 104 ? -14.429 -11.581 22.662 1.00 92.44 104 LYS A C 1
ATOM 844 O O . LYS A 1 104 ? -13.877 -11.480 21.568 1.00 92.44 104 LYS A O 1
ATOM 849 N N . ASN A 1 105 ? -15.568 -12.247 22.845 1.00 94.81 105 ASN A N 1
ATOM 850 C CA . ASN A 1 105 ? -16.249 -12.973 21.772 1.00 94.81 105 ASN A CA 1
ATOM 851 C C . ASN A 1 105 ? -16.768 -12.006 20.706 1.00 94.81 105 ASN A C 1
ATOM 853 O O . ASN A 1 105 ? -16.649 -12.295 19.521 1.00 94.81 105 ASN A O 1
ATOM 857 N N . PHE A 1 106 ? -17.255 -10.829 21.110 1.00 94.44 106 PHE A N 1
ATOM 858 C CA . PHE A 1 106 ? -17.634 -9.769 20.176 1.00 94.44 106 PHE A CA 1
ATOM 859 C C . PHE A 1 106 ? -16.438 -9.317 19.322 1.00 94.44 106 PHE A C 1
ATOM 861 O O . PHE A 1 106 ? -16.518 -9.323 18.094 1.00 94.44 106 PHE A O 1
ATOM 868 N N . ARG A 1 107 ? -15.290 -9.011 19.947 1.00 92.44 107 ARG A N 1
ATOM 869 C CA . ARG A 1 107 ? -14.072 -8.619 19.210 1.00 92.44 107 ARG A CA 1
ATOM 870 C C . ARG A 1 107 ? -13.584 -9.716 18.260 1.00 92.44 107 ARG A C 1
ATOM 872 O O . ARG A 1 107 ? -13.166 -9.423 17.142 1.00 92.44 107 ARG A O 1
ATOM 879 N N . GLN A 1 108 ? -13.637 -10.978 18.687 1.00 90.56 108 GLN A N 1
ATOM 880 C CA . GLN A 1 108 ? -13.280 -12.115 17.836 1.00 90.56 108 GLN A CA 1
ATOM 881 C C . GLN A 1 108 ? -14.246 -12.260 16.658 1.00 90.56 108 GLN A C 1
ATOM 883 O O . GLN A 1 108 ? -13.783 -12.395 15.529 1.00 90.56 108 GLN A O 1
ATOM 888 N N . ALA A 1 109 ? -15.557 -12.170 16.892 1.00 92.19 109 ALA A N 1
ATOM 889 C CA . ALA A 1 109 ? -16.566 -12.255 15.841 1.00 92.19 109 ALA A CA 1
ATOM 890 C C . ALA A 1 109 ? -16.354 -11.186 14.758 1.00 92.19 109 ALA A C 1
ATOM 892 O O . ALA A 1 109 ? -16.336 -11.519 13.577 1.00 92.19 109 ALA A O 1
ATOM 893 N N . VAL A 1 110 ? -16.087 -9.931 15.143 1.00 90.94 110 VAL A N 1
ATOM 894 C CA . VAL A 1 110 ? -15.759 -8.857 14.184 1.00 90.94 110 VAL A CA 1
ATOM 895 C C . VAL A 1 110 ? -14.480 -9.174 13.401 1.00 90.94 110 VAL A C 1
ATOM 897 O O . VAL A 1 110 ? -14.448 -9.017 12.182 1.00 90.94 110 VAL A O 1
ATOM 900 N N . ASN A 1 111 ? -13.437 -9.677 14.068 1.00 86.81 111 ASN A N 1
ATOM 901 C CA . ASN A 1 111 ? -12.195 -10.067 13.396 1.00 86.81 111 ASN A CA 1
ATOM 902 C C . ASN A 1 111 ? -12.387 -11.194 12.372 1.00 86.81 111 ASN A C 1
ATOM 904 O O . ASN A 1 111 ? -11.673 -11.202 11.368 1.00 86.81 111 ASN A O 1
ATOM 908 N N . PHE A 1 112 ? -13.299 -12.137 12.622 1.00 87.31 112 PHE A N 1
ATOM 909 C CA . PHE A 1 112 ? -13.623 -13.228 11.699 1.00 87.31 112 PHE A CA 1
ATOM 910 C C . PHE A 1 112 ? -14.565 -12.810 10.571 1.00 87.31 112 PHE A C 1
ATOM 912 O O . PHE A 1 112 ? -14.446 -13.340 9.473 1.00 87.31 112 PHE A O 1
ATOM 919 N N . ALA A 1 113 ? -15.465 -11.857 10.820 1.00 90.56 113 ALA A N 1
ATOM 920 C CA . ALA A 1 113 ? -16.394 -11.352 9.812 1.00 90.56 113 ALA A CA 1
ATOM 921 C C . ALA A 1 113 ? -15.699 -10.553 8.693 1.00 90.56 113 ALA A C 1
ATOM 923 O O . ALA A 1 113 ? -16.266 -10.380 7.617 1.00 90.56 113 ALA A O 1
ATOM 924 N N . LEU A 1 114 ? -14.480 -10.055 8.931 1.00 87.44 114 LEU A N 1
ATOM 925 C CA . LEU A 1 114 ? -13.715 -9.316 7.931 1.00 87.44 114 LEU A CA 1
ATOM 926 C C . LEU A 1 114 ? -13.129 -10.250 6.860 1.00 87.44 114 LEU A C 1
ATOM 928 O O . LEU A 1 114 ? -12.160 -10.975 7.120 1.00 87.44 114 LEU A O 1
ATOM 932 N N . ASP A 1 115 ? -13.643 -10.138 5.635 1.00 90.62 115 ASP A N 1
ATOM 933 C CA . ASP A 1 115 ? -13.034 -10.745 4.452 1.00 90.62 115 ASP A CA 1
ATOM 934 C C . ASP A 1 115 ? -11.782 -9.959 4.027 1.00 90.62 115 ASP A C 1
ATOM 936 O O . ASP A 1 115 ? -11.826 -8.950 3.317 1.00 90.62 115 ASP A O 1
ATOM 940 N N . ARG A 1 116 ? -10.631 -10.437 4.500 1.00 88.44 116 ARG A N 1
ATOM 941 C CA . ARG A 1 116 ? -9.316 -9.846 4.216 1.00 88.44 116 ARG A CA 1
ATOM 942 C C . ARG A 1 116 ? -8.899 -10.022 2.761 1.00 88.44 116 ARG A C 1
ATOM 944 O O . ARG A 1 116 ? -8.162 -9.181 2.251 1.00 88.44 116 ARG A O 1
ATOM 951 N N . THR A 1 117 ? -9.347 -11.088 2.101 1.00 90.19 117 THR A N 1
ATOM 952 C CA . THR A 1 117 ? -9.009 -11.349 0.699 1.00 90.19 117 THR A CA 1
ATOM 953 C C . THR A 1 117 ? -9.763 -10.377 -0.193 1.00 90.19 117 THR A C 1
ATOM 955 O O . THR A 1 117 ? -9.137 -9.685 -0.991 1.00 90.19 117 THR A O 1
ATOM 958 N N . ALA A 1 118 ? -11.077 -10.241 0.004 1.00 91.75 118 ALA A N 1
ATOM 959 C CA . ALA A 1 118 ? -11.882 -9.262 -0.719 1.00 91.75 118 ALA A CA 1
ATOM 960 C C . ALA A 1 118 ? -11.389 -7.831 -0.466 1.00 91.75 118 ALA A C 1
ATOM 962 O O . ALA A 1 118 ? -11.269 -7.044 -1.402 1.00 91.75 118 ALA A O 1
ATOM 963 N N . HIS A 1 119 ? -11.024 -7.498 0.778 1.00 90.00 119 HIS A N 1
ATOM 964 C CA . HIS A 1 119 ? -10.418 -6.203 1.084 1.00 90.00 119 HIS A CA 1
ATOM 965 C C . HIS A 1 119 ? -9.077 -5.999 0.357 1.00 90.00 119 HIS A C 1
ATOM 967 O O . HIS A 1 119 ? -8.858 -4.950 -0.243 1.00 90.00 119 HIS A O 1
ATOM 973 N N . SER A 1 120 ? -8.193 -7.002 0.353 1.00 89.31 120 SER A N 1
ATOM 974 C CA . SER A 1 120 ? -6.902 -6.924 -0.343 1.00 89.31 120 SER A CA 1
ATOM 975 C C . SER A 1 120 ? -7.056 -6.782 -1.862 1.00 89.31 120 SER A C 1
ATOM 977 O O . SER A 1 120 ? -6.289 -6.049 -2.494 1.00 89.31 120 SER A O 1
ATOM 979 N N . ALA A 1 121 ? -8.075 -7.418 -2.448 1.00 91.56 121 ALA A N 1
ATOM 980 C CA . ALA A 1 121 ? -8.375 -7.333 -3.874 1.00 91.56 121 ALA A CA 1
ATOM 981 C C . ALA A 1 121 ? -8.700 -5.901 -4.329 1.00 91.56 121 ALA A C 1
ATOM 983 O O . ALA A 1 121 ? -8.376 -5.548 -5.460 1.00 91.56 121 ALA A O 1
ATOM 984 N N . GLN A 1 122 ? -9.246 -5.050 -3.452 1.00 88.44 122 GLN A N 1
ATOM 985 C CA . GLN A 1 122 ? -9.548 -3.654 -3.793 1.00 88.44 122 GLN A CA 1
ATOM 986 C C . GLN A 1 122 ? -8.293 -2.859 -4.167 1.00 88.44 122 GLN A C 1
ATOM 988 O O . GLN A 1 122 ? -8.357 -1.984 -5.022 1.00 88.44 122 GLN A O 1
ATOM 993 N N . SER A 1 123 ? -7.148 -3.151 -3.547 1.00 86.19 123 SER A N 1
ATOM 994 C CA . SER A 1 123 ? -5.900 -2.421 -3.813 1.00 86.19 123 SER A CA 1
ATOM 995 C C . SER A 1 123 ? -4.966 -3.177 -4.753 1.00 86.19 123 SER A C 1
ATOM 997 O O . SER A 1 123 ? -4.262 -2.555 -5.542 1.00 86.19 123 SER A O 1
ATOM 999 N N . ASN A 1 124 ? -4.952 -4.512 -4.676 1.00 87.44 124 ASN A N 1
ATOM 1000 C CA . ASN A 1 124 ? -3.969 -5.356 -5.365 1.00 87.44 124 ASN A CA 1
ATOM 1001 C C . ASN A 1 124 ? -4.551 -6.127 -6.562 1.00 87.44 124 ASN A C 1
ATOM 1003 O O . ASN A 1 124 ? -3.801 -6.686 -7.361 1.00 87.44 124 ASN A O 1
ATOM 1007 N N . GLY A 1 125 ? -5.878 -6.163 -6.693 1.00 89.50 125 GLY A N 1
ATOM 1008 C CA . GLY A 1 125 ? -6.594 -6.994 -7.653 1.00 89.50 125 GLY A CA 1
ATOM 1009 C C . GLY A 1 125 ? -6.735 -8.427 -7.146 1.00 89.50 125 GLY A C 1
ATOM 1010 O O . GLY A 1 125 ? -5.983 -8.878 -6.281 1.00 89.50 125 GLY A O 1
ATOM 1011 N N . GLU A 1 126 ? -7.703 -9.161 -7.692 1.00 90.81 126 GLU A N 1
ATOM 1012 C CA . GLU A 1 126 ? -8.026 -10.527 -7.250 1.00 90.81 126 GLU A CA 1
ATOM 1013 C C . GLU A 1 126 ? -6.815 -11.472 -7.315 1.00 90.81 126 GLU A C 1
ATOM 1015 O O . GLU A 1 126 ? -6.555 -12.230 -6.384 1.00 90.81 126 GLU A O 1
ATOM 1020 N N . GLU A 1 127 ? -6.012 -11.360 -8.375 1.00 88.81 127 GLU A N 1
ATOM 1021 C CA . GLU A 1 127 ? -4.843 -12.213 -8.623 1.00 88.81 127 GLU A CA 1
ATOM 1022 C C . GLU A 1 127 ? -3.722 -12.047 -7.578 1.00 88.81 127 GLU A C 1
ATOM 1024 O O . GLU A 1 127 ? -2.981 -12.993 -7.295 1.00 88.81 127 GLU A O 1
ATOM 1029 N N . ALA A 1 128 ? -3.597 -10.863 -6.970 1.00 88.19 128 ALA A N 1
ATOM 1030 C CA . ALA A 1 128 ? -2.607 -10.598 -5.926 1.00 88.19 128 ALA A CA 1
ATOM 1031 C C . ALA A 1 128 ? -3.194 -10.469 -4.519 1.00 88.19 128 ALA A C 1
ATOM 1033 O O . ALA A 1 128 ? -2.434 -10.316 -3.563 1.00 88.19 128 ALA A O 1
ATOM 1034 N N . ALA A 1 129 ? -4.510 -10.607 -4.356 1.00 90.00 129 ALA A N 1
ATOM 1035 C CA . ALA A 1 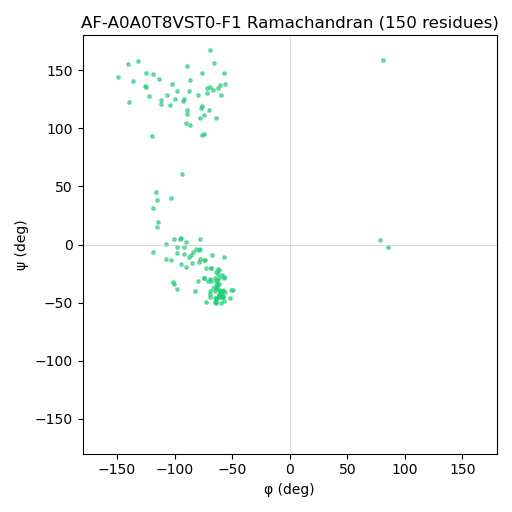129 ? -5.179 -10.471 -3.067 1.00 90.00 129 ALA A CA 1
ATOM 1036 C C . ALA A 1 129 ? -4.634 -11.446 -2.008 1.00 90.00 129 ALA A C 1
ATOM 1038 O O . ALA A 1 129 ? -4.423 -11.078 -0.854 1.00 90.00 129 ALA A O 1
ATOM 1039 N N . SER A 1 130 ? -4.333 -12.685 -2.404 1.00 87.56 130 SER A N 1
ATOM 1040 C CA . SER A 1 130 ? -3.747 -13.700 -1.518 1.00 87.56 130 SER A CA 1
ATOM 1041 C C . SER A 1 130 ? -2.241 -13.519 -1.286 1.00 87.56 130 SER A C 1
ATOM 1043 O O . SER A 1 130 ? -1.682 -14.115 -0.365 1.00 87.56 130 SER A O 1
ATOM 1045 N N . LYS A 1 131 ? -1.575 -12.668 -2.080 1.00 85.19 131 LYS A N 1
ATOM 1046 C CA . LYS A 1 131 ? -0.130 -12.412 -1.998 1.00 85.19 131 LYS A CA 1
ATOM 1047 C C . LYS A 1 131 ? 0.236 -11.420 -0.897 1.00 85.19 131 LYS A C 1
ATOM 1049 O O . LYS A 1 131 ? 1.422 -11.220 -0.660 1.00 85.19 131 LYS A O 1
ATOM 1054 N N . THR A 1 132 ? -0.732 -10.832 -0.188 1.00 83.69 132 THR A N 1
ATOM 1055 C CA . THR A 1 132 ? -0.520 -9.902 0.938 1.00 83.69 132 THR A CA 1
ATOM 1056 C C . THR A 1 132 ? -0.519 -10.615 2.295 1.00 83.69 132 THR A C 1
ATOM 1058 O O . THR A 1 132 ? -1.344 -10.328 3.165 1.00 83.69 132 THR A O 1
ATOM 1061 N N . LEU A 1 133 ? 0.415 -11.552 2.479 1.00 81.38 133 LEU A N 1
ATOM 1062 C CA . LEU A 1 133 ? 0.452 -12.493 3.612 1.00 81.38 133 LEU A CA 1
ATOM 1063 C C . LEU A 1 133 ? 0.333 -11.828 4.995 1.00 81.38 133 LEU A C 1
ATOM 1065 O O . LEU A 1 133 ? -0.351 -12.351 5.873 1.00 81.38 133 LEU A O 1
ATOM 1069 N N . ARG A 1 134 ? 0.965 -10.662 5.197 1.00 79.69 134 ARG A N 1
ATOM 1070 C CA . ARG A 1 134 ? 0.939 -9.947 6.488 1.00 79.69 134 ARG A CA 1
ATOM 1071 C C . ARG A 1 134 ? -0.457 -9.484 6.910 1.00 79.69 134 ARG A C 1
ATOM 1073 O O . ARG A 1 134 ? -0.734 -9.436 8.103 1.00 79.69 134 ARG A O 1
ATOM 1080 N N . ASN A 1 135 ? -1.329 -9.180 5.948 1.00 78.56 135 ASN A N 1
ATOM 1081 C CA . ASN A 1 135 ? -2.674 -8.666 6.209 1.00 78.56 135 ASN A CA 1
ATOM 1082 C C . ASN A 1 135 ? -3.767 -9.732 6.036 1.00 78.56 135 ASN A C 1
ATOM 1084 O O . ASN A 1 135 ? -4.898 -9.499 6.454 1.00 78.56 135 ASN A O 1
ATOM 1088 N N . THR A 1 136 ? -3.460 -10.888 5.434 1.00 78.38 136 THR A N 1
ATOM 1089 C CA . THR A 1 136 ? -4.420 -11.992 5.247 1.00 78.38 136 THR A CA 1
ATOM 1090 C C . THR A 1 136 ? -4.349 -13.050 6.347 1.00 78.38 136 THR A C 1
ATOM 1092 O O . THR A 1 136 ? -5.300 -13.814 6.513 1.00 78.38 136 THR A O 1
ATOM 1095 N N . LEU A 1 137 ? -3.271 -13.090 7.138 1.00 72.25 137 LEU A N 1
ATOM 1096 C CA . LEU A 1 137 ? -3.116 -14.066 8.214 1.00 72.25 137 LEU A CA 1
ATOM 1097 C C . LEU A 1 137 ? -4.045 -13.763 9.403 1.00 72.25 137 LEU A C 1
ATOM 1099 O O . LEU A 1 137 ? -4.058 -12.661 9.950 1.00 72.25 137 LEU A O 1
ATOM 1103 N N . VAL A 1 138 ? -4.779 -14.780 9.858 1.00 66.44 138 VAL A N 1
ATOM 1104 C CA . VAL A 1 138 ? -5.544 -14.736 11.111 1.00 66.44 138 VAL A CA 1
ATOM 1105 C C . VAL A 1 138 ? -4.742 -15.442 12.204 1.00 66.44 138 VAL A C 1
ATOM 1107 O O . VAL A 1 138 ? -4.389 -16.614 12.066 1.00 66.44 138 VAL A O 1
ATOM 1110 N N . LEU A 1 139 ? -4.501 -14.750 13.322 1.00 56.38 139 LEU A N 1
ATOM 1111 C CA . LEU A 1 139 ? -3.708 -15.227 14.470 1.00 56.38 139 LEU A CA 1
ATOM 1112 C C . LEU A 1 139 ? -4.199 -16.547 15.107 1.00 56.38 139 LEU A C 1
ATOM 1114 O O . LEU A 1 139 ? -3.464 -17.155 15.876 1.00 56.38 139 LEU A O 1
ATOM 1118 N N . LE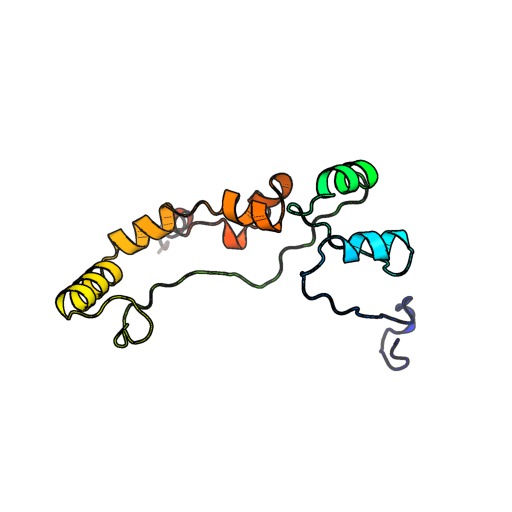U A 1 140 ? -5.384 -17.060 14.754 1.00 47.44 140 LEU A N 1
ATOM 1119 C CA . LEU A 1 140 ? -5.846 -18.374 15.220 1.00 47.44 140 LEU A CA 1
ATOM 1120 C C . LEU A 1 140 ? -5.151 -19.578 14.562 1.00 47.44 140 LEU A C 1
ATOM 1122 O O . LEU A 1 140 ? -5.285 -20.685 15.071 1.00 47.44 140 LEU A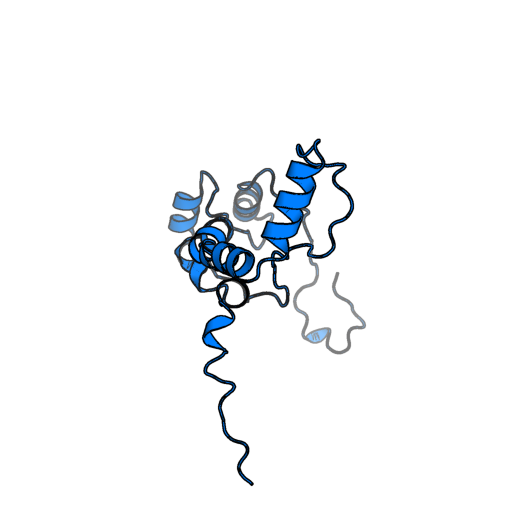 O 1
ATOM 1126 N N . HIS A 1 141 ? -4.403 -19.402 13.468 1.00 43.75 141 HIS A N 1
ATOM 1127 C CA . HIS A 1 141 ? -3.576 -20.494 12.934 1.00 43.75 141 HIS A CA 1
ATOM 1128 C C . HIS A 1 141 ? -2.260 -20.687 13.705 1.00 43.75 141 HIS A C 1
ATOM 1130 O O . HIS A 1 141 ? -1.634 -21.738 13.585 1.00 43.75 141 HIS A O 1
ATOM 1136 N N . LEU A 1 142 ? -1.857 -19.715 14.531 1.00 42.19 142 LEU A N 1
ATOM 1137 C CA . LEU A 1 142 ? -0.625 -19.782 15.323 1.00 42.19 142 LEU A CA 1
ATOM 1138 C C . LEU A 1 142 ? -0.833 -20.405 16.709 1.00 42.19 142 LEU A C 1
ATOM 1140 O O . LEU A 1 142 ? 0.118 -20.939 17.269 1.00 42.19 142 LEU A O 1
ATOM 1144 N N . SER A 1 143 ? -2.066 -20.463 17.225 1.00 39.47 143 SER A N 1
ATOM 1145 C CA . SER A 1 143 ? -2.351 -21.130 18.508 1.00 39.47 143 SER A CA 1
ATOM 1146 C C . SER A 1 143 ? -2.164 -22.654 18.472 1.00 39.47 143 SER A C 1
ATOM 1148 O O . SER A 1 143 ? -2.181 -23.297 19.516 1.00 39.47 143 SER A O 1
ATOM 1150 N N . LYS A 1 144 ? -1.953 -23.244 17.285 1.00 40.75 144 LYS A N 1
ATOM 1151 C CA . LYS A 1 144 ? -1.539 -24.649 17.116 1.00 40.75 144 LYS A CA 1
ATOM 1152 C C . LYS A 1 144 ? -0.017 -24.843 17.043 1.00 40.75 144 LYS A C 1
ATOM 1154 O O . LYS A 1 144 ? 0.435 -25.982 17.047 1.00 40.75 144 LYS A O 1
ATOM 1159 N N . LEU A 1 145 ? 0.775 -23.769 16.967 1.00 41.28 145 LEU A N 1
ATOM 1160 C CA . LEU A 1 145 ? 2.243 -23.831 16.889 1.00 41.28 145 LEU A CA 1
ATOM 1161 C C . LEU A 1 145 ? 2.937 -23.613 18.247 1.00 41.28 145 LEU A C 1
ATOM 1163 O O . LEU A 1 145 ? 4.142 -23.837 18.348 1.00 41.28 145 LEU A O 1
ATOM 1167 N N . GLU A 1 146 ? 2.189 -23.253 19.294 1.00 42.22 146 GLU A N 1
ATOM 1168 C CA . GLU A 1 146 ? 2.707 -22.991 20.650 1.00 42.22 146 GLU A CA 1
ATOM 1169 C C . GLU A 1 146 ? 2.623 -24.187 21.617 1.00 42.22 146 GLU A C 1
ATOM 1171 O O . GLU A 1 146 ? 3.015 -24.067 22.771 1.00 42.22 146 GLU A O 1
ATOM 1176 N N . THR A 1 147 ? 2.192 -25.373 21.173 1.00 43.91 147 THR A N 1
ATOM 1177 C CA . THR A 1 147 ? 2.170 -26.582 22.024 1.00 43.91 147 THR A CA 1
ATOM 1178 C C . THR A 1 147 ? 3.313 -27.551 21.720 1.00 43.91 147 THR A C 1
ATOM 1180 O O . THR A 1 147 ? 3.101 -28.764 21.705 1.00 43.91 147 THR A O 1
ATOM 1183 N N . ARG A 1 148 ? 4.533 -27.057 21.465 1.00 44.97 148 ARG A N 1
ATOM 1184 C CA . ARG A 1 148 ? 5.715 -27.924 21.595 1.00 44.97 148 ARG A CA 1
ATOM 1185 C C . ARG A 1 148 ? 6.031 -28.056 23.089 1.00 44.97 148 ARG A C 1
ATOM 1187 O O . ARG A 1 148 ? 6.287 -27.029 23.717 1.00 44.97 148 ARG A O 1
ATOM 1194 N N . PRO A 1 149 ? 5.976 -29.265 23.678 1.00 43.44 149 PRO A N 1
ATOM 1195 C CA . PRO A 1 149 ? 6.397 -29.449 25.056 1.00 43.44 149 PRO A CA 1
ATOM 1196 C C . PRO A 1 149 ? 7.873 -29.067 25.168 1.00 43.44 149 PRO A C 1
ATOM 1198 O O . PRO A 1 149 ? 8.674 -29.426 24.305 1.00 43.44 149 PRO A O 1
ATOM 1201 N N . LEU A 1 150 ? 8.225 -28.339 26.224 1.00 45.31 150 LEU A N 1
ATOM 1202 C CA . LEU A 1 150 ? 9.615 -28.213 26.641 1.00 45.31 150 LEU A CA 1
ATOM 1203 C C . LEU A 1 150 ? 10.078 -29.614 27.054 1.00 45.31 150 LEU A C 1
ATOM 1205 O O . LEU A 1 150 ? 9.605 -30.145 28.062 1.00 45.31 150 LEU A O 1
ATOM 1209 N N . GLU A 1 151 ? 10.942 -30.228 26.247 1.00 46.84 151 GLU A N 1
ATOM 1210 C CA . GLU A 1 151 ? 11.698 -31.401 26.678 1.00 46.84 151 GLU A CA 1
ATOM 1211 C C . GLU A 1 151 ? 12.541 -30.998 27.896 1.00 46.84 151 GLU A C 1
ATOM 1213 O O . GLU A 1 151 ? 13.189 -29.947 27.898 1.00 46.84 151 GLU A O 1
ATOM 1218 N N . LYS A 1 152 ? 12.420 -31.794 28.962 1.00 44.03 152 LYS A N 1
ATOM 1219 C CA . LYS A 1 152 ? 13.207 -31.683 30.192 1.00 44.03 152 LYS A CA 1
ATOM 1220 C C . LYS A 1 152 ? 14.558 -32.355 30.019 1.00 44.03 152 LYS A C 1
ATOM 1222 O O . LYS A 1 152 ? 14.581 -33.416 29.357 1.00 44.03 152 LYS A O 1
#